Protein AF-A0A7S2TNU0-F1 (afdb_monomer_lite)

Secondary structure (DSSP, 8-state):
--HHHHHHHHHHHHHHHGGGBSSPPEEEE-SS--TT-TTS---EEEEE-BTT-SSPEEEEEETTEEEEEEE-TTS-EE----GGG-BSSHHHHHHHHSTTHHHHHHHHHHHHHHHHHHHHTTSSSSS-------

Radius of gyration: 21.49 Å; chains: 1; bounding box: 35×26×88 Å

pLDDT: mean 79.21, std 14.78, range [48.97, 94.06]

Structure (mmCIF, N/CA/C/O backbone):
data_AF-A0A7S2TNU0-F1
#
_entry.id   AF-A0A7S2TNU0-F1
#
loop_
_atom_site.group_PDB
_atom_site.id
_atom_site.type_symbol
_atom_site.label_atom_id
_atom_site.label_alt_id
_atom_site.label_comp_id
_atom_site.label_asym_id
_atom_site.label_entity_id
_atom_site.label_seq_id
_atom_site.pdbx_PDB_ins_code
_atom_site.Cartn_x
_atom_site.Cartn_y
_atom_site.Cartn_z
_atom_site.occupancy
_atom_site.B_iso_or_equiv
_atom_site.auth_seq_id
_atom_site.auth_comp_id
_atom_site.auth_asym_id
_atom_site.auth_atom_id
_atom_site.pdbx_PDB_model_num
ATOM 1 N N . MET A 1 1 ? 20.427 -3.228 -6.226 1.00 59.47 1 MET A N 1
ATOM 2 C CA . MET A 1 1 ? 19.519 -3.920 -5.288 1.00 59.47 1 MET A CA 1
ATOM 3 C C . MET A 1 1 ? 19.243 -5.317 -5.816 1.00 59.47 1 MET A C 1
ATOM 5 O O . MET A 1 1 ? 19.014 -5.444 -7.014 1.00 59.47 1 MET A O 1
ATOM 9 N N . ASN A 1 2 ? 19.324 -6.346 -4.968 1.00 73.88 2 ASN A N 1
ATOM 10 C CA . ASN A 1 2 ? 18.889 -7.701 -5.325 1.00 73.88 2 ASN A CA 1
ATOM 11 C C . ASN A 1 2 ? 17.345 -7.753 -5.330 1.00 73.88 2 ASN A C 1
ATOM 13 O O . ASN A 1 2 ? 16.716 -7.026 -4.564 1.00 73.88 2 ASN A O 1
ATOM 17 N N . ALA A 1 3 ? 16.738 -8.585 -6.180 1.00 76.38 3 ALA A N 1
ATOM 18 C CA . ALA A 1 3 ? 15.283 -8.703 -6.324 1.00 76.38 3 ALA A CA 1
ATOM 19 C C . ALA A 1 3 ? 14.578 -9.118 -5.020 1.00 76.38 3 ALA A C 1
ATOM 21 O O . ALA A 1 3 ? 13.428 -8.760 -4.801 1.00 76.38 3 ALA A O 1
ATOM 22 N N . GLU A 1 4 ? 15.273 -9.847 -4.149 1.00 82.75 4 GLU A N 1
ATOM 23 C CA . GLU A 1 4 ? 14.775 -10.270 -2.838 1.00 82.75 4 GLU A CA 1
ATOM 24 C C . GLU A 1 4 ? 14.588 -9.089 -1.876 1.00 82.75 4 GLU A C 1
ATOM 26 O O . GLU A 1 4 ? 13.499 -8.907 -1.346 1.00 82.75 4 GLU A O 1
ATOM 31 N N . ALA A 1 5 ? 15.583 -8.202 -1.772 1.00 83.75 5 ALA A N 1
ATOM 32 C CA . ALA A 1 5 ? 15.496 -6.998 -0.939 1.00 83.75 5 ALA A CA 1
ATOM 33 C C . ALA A 1 5 ? 14.354 -6.060 -1.378 1.00 83.75 5 ALA A C 1
ATOM 35 O O . ALA A 1 5 ? 13.686 -5.449 -0.553 1.00 83.75 5 ALA A O 1
ATOM 36 N N . VAL A 1 6 ? 14.094 -5.980 -2.687 1.00 82.38 6 VAL A N 1
ATOM 37 C CA . VAL A 1 6 ? 12.965 -5.210 -3.236 1.00 82.38 6 VAL A CA 1
ATOM 38 C C . VAL A 1 6 ? 11.626 -5.814 -2.811 1.00 82.38 6 VAL A C 1
ATOM 40 O O . VAL A 1 6 ? 10.693 -5.085 -2.485 1.00 82.38 6 VAL A O 1
ATOM 43 N N . LYS A 1 7 ? 11.509 -7.149 -2.818 1.00 87.62 7 LYS A N 1
ATOM 44 C CA . LYS A 1 7 ? 10.287 -7.829 -2.371 1.00 87.62 7 LYS A CA 1
ATOM 45 C C . LYS A 1 7 ? 10.028 -7.567 -0.893 1.00 87.62 7 LYS A C 1
ATOM 47 O O . LYS A 1 7 ? 8.908 -7.19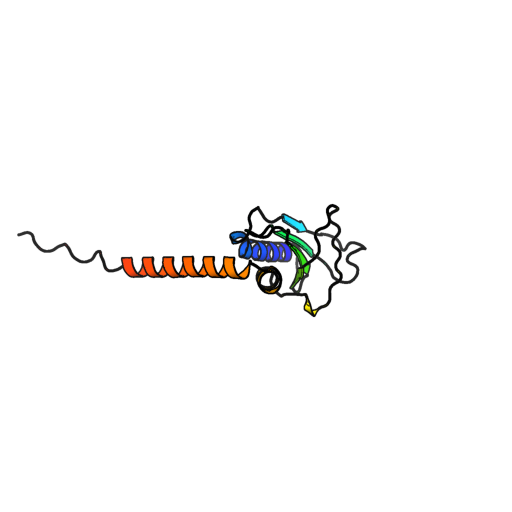7 -0.562 1.00 87.62 7 LYS A O 1
ATOM 52 N N . GLU A 1 8 ? 11.059 -7.689 -0.058 1.00 90.56 8 GLU A N 1
ATOM 53 C CA . GLU A 1 8 ? 10.974 -7.422 1.382 1.00 90.56 8 GLU A CA 1
ATOM 54 C C . GLU A 1 8 ? 10.529 -5.986 1.682 1.00 90.56 8 GLU A C 1
ATOM 56 O O . GLU A 1 8 ? 9.659 -5.775 2.523 1.00 90.56 8 GLU A O 1
ATOM 61 N N . GLU A 1 9 ? 11.068 -4.996 0.966 1.00 89.88 9 GLU A N 1
ATOM 62 C CA . GLU A 1 9 ? 10.694 -3.589 1.144 1.00 89.88 9 GLU A CA 1
ATOM 63 C C . GLU A 1 9 ? 9.236 -3.310 0.745 1.00 89.88 9 GLU A C 1
ATOM 65 O O . GLU A 1 9 ? 8.502 -2.610 1.455 1.00 89.88 9 GLU A O 1
ATOM 70 N N . ILE A 1 10 ? 8.787 -3.895 -0.369 1.00 90.62 10 ILE A N 1
ATOM 71 C CA . ILE A 1 10 ? 7.393 -3.794 -0.817 1.00 90.62 10 ILE A CA 1
ATOM 72 C C . ILE A 1 10 ? 6.467 -4.490 0.188 1.00 90.62 10 ILE A C 1
ATOM 74 O O . ILE A 1 10 ? 5.434 -3.932 0.557 1.00 90.62 10 ILE A O 1
ATOM 78 N N . ASP A 1 11 ? 6.839 -5.675 0.674 1.00 92.38 11 ASP A N 1
ATOM 79 C CA . ASP A 1 11 ? 6.062 -6.422 1.666 1.00 92.38 11 ASP A CA 1
ATOM 80 C C . ASP A 1 11 ? 5.953 -5.665 2.996 1.00 92.38 11 ASP A C 1
ATOM 82 O O . ASP A 1 11 ? 4.867 -5.600 3.583 1.00 92.38 11 ASP A O 1
ATOM 86 N N . ALA A 1 12 ? 7.041 -5.036 3.448 1.00 92.38 12 ALA A N 1
ATOM 87 C CA . ALA A 1 12 ? 7.037 -4.166 4.620 1.00 92.38 12 ALA A CA 1
ATOM 88 C C . ALA A 1 12 ? 6.088 -2.973 4.421 1.00 92.38 12 ALA A C 1
ATOM 90 O O . ALA A 1 12 ? 5.196 -2.747 5.241 1.00 92.38 12 ALA A O 1
ATOM 91 N N . SER A 1 13 ? 6.183 -2.290 3.277 1.00 92.31 13 SER A N 1
ATOM 92 C CA . SER A 1 13 ? 5.320 -1.148 2.946 1.00 92.31 13 SER A CA 1
ATOM 93 C C . SER A 1 13 ? 3.836 -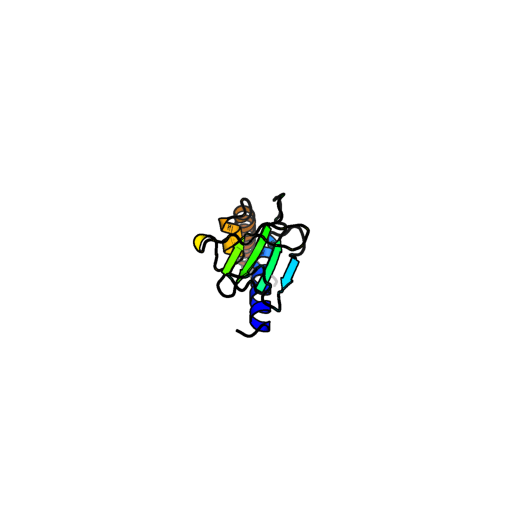1.530 2.870 1.00 92.31 13 SER A C 1
ATOM 95 O O . SER A 1 13 ? 2.956 -0.768 3.273 1.00 92.31 13 SER A O 1
ATOM 97 N N . VAL A 1 14 ? 3.528 -2.733 2.380 1.00 93.88 14 VAL A N 1
ATOM 98 C CA . VAL A 1 14 ? 2.164 -3.281 2.351 1.00 93.88 14 VAL A CA 1
ATOM 99 C C . VAL A 1 14 ? 1.675 -3.634 3.758 1.00 93.88 14 VAL A C 1
ATOM 101 O O . VAL A 1 14 ? 0.501 -3.425 4.082 1.00 93.88 14 VAL A O 1
ATOM 104 N N . SER A 1 15 ? 2.556 -4.158 4.611 1.00 93.62 15 SER A N 1
ATOM 105 C CA . SER A 1 15 ? 2.245 -4.457 6.011 1.00 93.62 15 SER A CA 1
ATOM 106 C C . SER A 1 15 ? 1.823 -3.197 6.776 1.00 93.62 15 SER A C 1
ATOM 108 O O . SER A 1 15 ? 0.829 -3.228 7.512 1.00 93.62 15 SER A O 1
ATOM 110 N N . ASP A 1 16 ? 2.494 -2.070 6.526 1.00 91.00 16 ASP A N 1
ATOM 111 C CA . ASP A 1 16 ? 2.219 -0.791 7.190 1.00 91.00 16 ASP A CA 1
ATOM 112 C C . ASP A 1 16 ? 0.805 -0.265 6.930 1.00 91.00 16 ASP A C 1
ATOM 114 O O . ASP A 1 16 ? 0.186 0.322 7.822 1.00 91.00 16 ASP A O 1
ATOM 118 N N . VAL A 1 17 ? 0.251 -0.531 5.743 1.00 93.56 17 VAL A N 1
ATOM 119 C CA . VAL A 1 17 ? -1.080 -0.049 5.326 1.00 93.56 17 VAL A CA 1
ATOM 120 C C . VAL A 1 17 ? -2.194 -1.087 5.519 1.00 93.56 17 VAL A C 1
ATOM 122 O O . VAL A 1 17 ? -3.382 -0.779 5.389 1.00 93.56 17 VAL A O 1
ATOM 125 N N . LYS A 1 18 ? -1.848 -2.323 5.907 1.00 93.75 18 LYS A N 1
ATOM 126 C CA . LYS A 1 18 ? -2.785 -3.453 6.046 1.00 93.75 18 LYS A CA 1
ATOM 127 C C . LYS A 1 18 ? -3.939 -3.186 7.017 1.00 93.75 18 LYS A C 1
ATOM 129 O O . LYS A 1 18 ? -5.035 -3.708 6.830 1.00 93.75 18 LYS A O 1
ATOM 134 N N . PHE A 1 19 ? -3.725 -2.370 8.050 1.00 93.19 19 PHE A N 1
ATOM 135 C CA . PHE A 1 19 ? -4.761 -2.029 9.038 1.00 93.19 19 PHE A CA 1
ATOM 136 C C . PHE A 1 19 ? -5.991 -1.348 8.416 1.00 93.19 19 PHE A C 1
ATOM 138 O O . PHE A 1 19 ? -7.118 -1.536 8.895 1.00 93.19 19 PHE A O 1
ATOM 145 N N . ALA A 1 20 ? -5.764 -0.568 7.359 1.00 92.50 20 ALA A N 1
ATOM 146 C CA . ALA A 1 20 ? -6.779 0.195 6.657 1.00 92.50 20 ALA A CA 1
ATOM 147 C C . ALA A 1 20 ? -7.463 -0.625 5.560 1.00 92.50 20 ALA A C 1
ATOM 149 O O . ALA A 1 20 ? -8.439 -0.156 4.995 1.00 92.50 20 ALA A O 1
ATOM 150 N N . CYS A 1 21 ? -6.992 -1.839 5.262 1.00 92.50 21 CYS A N 1
ATOM 151 C CA . CYS A 1 21 ? -7.515 -2.629 4.155 1.00 92.50 21 CYS A CA 1
ATOM 152 C C . CYS A 1 21 ? -8.761 -3.443 4.558 1.00 92.50 21 CYS A C 1
ATOM 154 O O . CYS A 1 21 ? -8.789 -4.049 5.632 1.00 92.50 21 CYS A O 1
ATOM 156 N N . GLU A 1 22 ? -9.782 -3.481 3.699 1.00 90.88 22 GLU A N 1
ATOM 157 C CA . GLU A 1 22 ? -10.961 -4.358 3.825 1.00 90.88 22 GLU A CA 1
ATOM 158 C C . GLU A 1 22 ? -10.622 -5.808 3.495 1.00 90.88 22 GLU A C 1
ATOM 160 O O . GLU A 1 22 ? -11.059 -6.735 4.175 1.00 90.88 22 GLU A O 1
ATOM 165 N N . SER A 1 23 ? -9.804 -6.001 2.462 1.00 89.88 23 SER A N 1
ATOM 166 C CA . SER A 1 23 ? -9.340 -7.304 2.000 1.00 89.88 23 SER A CA 1
ATOM 167 C C . SER A 1 23 ? -7.820 -7.400 2.063 1.00 89.88 23 SER A C 1
ATOM 169 O O . SER A 1 23 ? -7.114 -6.399 2.175 1.00 89.88 23 SER A O 1
ATOM 171 N N . LYS A 1 24 ? -7.285 -8.619 1.936 1.00 90.88 24 LYS A N 1
ATOM 172 C CA . LYS A 1 24 ? -5.838 -8.820 1.803 1.00 90.88 24 LYS A CA 1
ATOM 173 C C . LYS A 1 24 ? -5.313 -8.023 0.589 1.00 90.88 24 LYS A C 1
ATOM 175 O O . LYS A 1 24 ? -5.857 -8.215 -0.503 1.00 90.88 24 LYS A O 1
ATOM 180 N N . PRO A 1 25 ? -4.270 -7.185 0.752 1.00 92.19 25 PRO A N 1
ATOM 181 C CA . PRO A 1 25 ? -3.598 -6.539 -0.370 1.00 92.19 25 PRO A CA 1
ATOM 182 C C . PRO A 1 25 ? -3.111 -7.557 -1.400 1.00 92.19 25 PRO A C 1
ATOM 184 O O . PRO A 1 25 ? -2.651 -8.647 -1.039 1.00 92.19 25 PRO A O 1
ATOM 187 N N . LYS A 1 26 ? -3.202 -7.206 -2.681 1.00 91.62 26 LYS A N 1
ATOM 188 C CA . LYS A 1 26 ? -2.656 -8.009 -3.780 1.00 91.62 26 LYS A CA 1
ATOM 189 C C . LYS A 1 26 ? -1.369 -7.361 -4.269 1.00 91.62 26 LYS A C 1
ATOM 191 O O . LYS A 1 26 ? -1.342 -6.153 -4.467 1.00 91.62 26 LYS A O 1
ATOM 196 N N . ILE A 1 27 ? -0.327 -8.161 -4.468 1.00 91.44 27 ILE A N 1
ATOM 197 C CA . ILE A 1 27 ? 0.964 -7.698 -4.982 1.00 91.44 27 ILE A CA 1
ATOM 198 C C . ILE A 1 27 ? 1.274 -8.493 -6.245 1.00 91.44 27 ILE A C 1
ATOM 200 O O . ILE A 1 27 ? 1.238 -9.725 -6.233 1.00 91.44 27 ILE A O 1
ATOM 204 N N . GLN A 1 28 ? 1.572 -7.792 -7.331 1.00 88.12 28 GLN A N 1
ATOM 205 C CA . GLN A 1 28 ? 1.977 -8.374 -8.601 1.00 88.12 28 GLN A CA 1
ATOM 206 C C . GLN A 1 28 ? 3.405 -7.935 -8.915 1.00 88.12 28 GLN A C 1
ATOM 208 O O . GLN A 1 28 ? 3.615 -6.824 -9.389 1.00 88.12 28 GLN A O 1
ATOM 213 N N . TYR A 1 29 ? 4.380 -8.806 -8.650 1.00 86.38 29 TYR A N 1
ATOM 214 C CA . TYR A 1 29 ? 5.786 -8.551 -8.969 1.00 86.38 29 TYR A CA 1
ATOM 215 C C . TYR A 1 29 ? 6.074 -8.735 -10.460 1.00 86.38 29 TYR A C 1
ATOM 217 O O . TYR A 1 29 ? 5.528 -9.629 -11.114 1.00 86.38 29 TYR A O 1
ATOM 225 N N . PHE A 1 30 ? 6.997 -7.930 -10.978 1.00 80.81 30 PHE A N 1
ATOM 226 C CA . PHE A 1 30 ? 7.475 -8.017 -12.350 1.00 80.81 30 PHE A CA 1
ATOM 227 C C . PHE A 1 30 ? 8.967 -8.355 -12.365 1.00 80.81 30 PHE A C 1
ATOM 229 O O . PHE A 1 30 ? 9.810 -7.567 -11.954 1.00 80.81 30 PHE A O 1
ATOM 236 N N . GLU A 1 31 ? 9.299 -9.550 -12.855 1.00 66.69 31 GLU A N 1
ATOM 237 C CA . GLU A 1 31 ? 10.688 -10.032 -12.949 1.00 66.69 31 GLU A CA 1
ATOM 238 C C . GLU A 1 31 ? 11.436 -9.486 -14.174 1.00 66.69 31 GLU A C 1
ATOM 240 O O . GLU A 1 31 ? 12.662 -9.558 -14.243 1.00 66.69 31 GLU A O 1
ATOM 245 N N . LYS A 1 32 ? 10.705 -8.956 -15.162 1.00 64.12 32 LYS A N 1
ATOM 246 C CA . LYS A 1 32 ? 11.255 -8.389 -16.396 1.00 64.12 32 LYS A CA 1
ATOM 247 C C . LYS A 1 32 ? 10.567 -7.075 -16.730 1.00 64.12 32 LYS A C 1
ATOM 249 O O . LYS A 1 32 ? 9.349 -6.952 -16.590 1.00 64.12 32 LYS A O 1
ATOM 254 N N . GLU A 1 33 ? 11.361 -6.137 -17.232 1.00 62.53 33 GLU A N 1
ATOM 255 C CA . GLU A 1 33 ? 10.888 -4.898 -17.844 1.00 62.53 33 GLU A CA 1
ATOM 256 C C . GLU A 1 33 ? 9.960 -5.264 -19.015 1.00 62.53 33 GLU A C 1
ATOM 258 O O . GLU A 1 33 ? 10.342 -6.025 -19.905 1.00 62.53 33 GLU A O 1
ATOM 263 N N . ARG A 1 34 ? 8.697 -4.821 -18.964 1.00 60.78 34 ARG A N 1
ATOM 264 C CA . ARG A 1 34 ? 7.729 -5.047 -20.050 1.00 60.78 34 ARG A CA 1
ATOM 265 C C . ARG A 1 34 ? 7.711 -3.833 -20.968 1.00 60.78 34 ARG A C 1
ATOM 267 O O . ARG A 1 34 ? 7.899 -2.712 -20.513 1.00 60.78 34 ARG A O 1
ATOM 274 N N . ASP A 1 35 ? 7.385 -4.042 -22.241 1.00 56.25 35 ASP A N 1
ATOM 275 C CA . ASP A 1 35 ? 7.386 -2.988 -23.270 1.00 56.25 35 ASP A CA 1
ATOM 276 C C . ASP A 1 35 ? 6.446 -1.805 -22.991 1.00 56.25 35 ASP A C 1
ATOM 278 O O . ASP A 1 35 ? 6.591 -0.748 -23.602 1.00 56.25 35 ASP A O 1
ATOM 282 N N . TRP A 1 36 ? 5.474 -1.960 -22.092 1.00 59.38 36 TRP A N 1
ATOM 283 C CA . TRP A 1 36 ? 4.587 -0.879 -21.655 1.00 59.38 36 TRP A CA 1
ATOM 284 C C . TRP A 1 36 ? 5.129 -0.093 -20.446 1.00 59.38 36 TRP A C 1
ATOM 286 O O . TRP A 1 36 ? 4.566 0.935 -20.095 1.00 59.38 36 TRP A O 1
ATOM 296 N N . MET A 1 37 ? 6.238 -0.525 -19.837 1.00 58.88 37 MET A N 1
ATOM 297 C CA . MET A 1 37 ? 6.921 0.140 -18.713 1.00 58.88 37 MET A CA 1
ATOM 298 C C . MET A 1 37 ? 8.101 1.019 -19.166 1.00 58.88 37 MET A C 1
ATOM 300 O O . MET A 1 37 ? 9.021 1.273 -18.395 1.00 58.88 37 MET A O 1
ATOM 304 N N . LYS A 1 38 ? 8.107 1.468 -20.427 1.00 52.38 38 LYS A N 1
ATOM 305 C CA . LYS A 1 38 ? 9.272 2.029 -21.146 1.00 52.38 38 LYS A CA 1
ATOM 306 C C . LYS A 1 38 ? 9.957 3.266 -20.542 1.00 52.38 38 LYS A C 1
ATOM 308 O O . LYS A 1 38 ? 10.971 3.690 -21.087 1.00 52.38 38 LYS A O 1
ATOM 313 N N . SER A 1 39 ? 9.453 3.839 -19.452 1.00 52.41 39 SER A N 1
ATOM 314 C CA . SER A 1 39 ? 10.053 5.026 -18.824 1.00 52.41 39 SER A CA 1
ATOM 315 C C . SER A 1 39 ? 10.457 4.826 -17.366 1.00 52.41 39 SER A C 1
ATOM 317 O O . SER A 1 39 ? 11.319 5.552 -16.886 1.00 52.41 39 SER A O 1
ATOM 319 N N . HIS A 1 40 ? 9.904 3.830 -16.672 1.00 61.66 40 HIS A N 1
ATOM 320 C CA . HIS A 1 40 ? 10.189 3.593 -15.262 1.00 61.66 40 HIS A CA 1
ATOM 321 C C . HIS A 1 40 ? 10.127 2.093 -14.978 1.00 61.66 40 HIS A C 1
ATOM 323 O O . HIS A 1 40 ? 9.126 1.446 -15.279 1.00 61.66 40 HIS A O 1
ATOM 329 N N . ARG A 1 41 ? 11.192 1.535 -14.389 1.00 73.38 41 ARG A N 1
ATOM 330 C CA . ARG A 1 41 ? 11.257 0.121 -13.990 1.00 73.38 41 ARG A CA 1
ATOM 331 C C . ARG A 1 41 ? 10.270 -0.153 -12.853 1.00 73.38 41 ARG A C 1
ATOM 333 O O . ARG A 1 41 ? 10.666 -0.156 -11.690 1.00 73.38 41 ARG A O 1
ATOM 340 N N . VAL A 1 42 ? 8.995 -0.358 -13.184 1.00 79.75 42 VAL A N 1
ATOM 341 C CA . VAL A 1 42 ? 7.981 -0.809 -12.225 1.00 79.75 42 VAL A CA 1
ATOM 342 C C . VAL A 1 42 ? 8.376 -2.210 -11.759 1.00 79.75 42 VAL A C 1
ATOM 344 O O . VAL A 1 42 ? 8.508 -3.135 -12.559 1.00 79.75 42 VAL A O 1
ATOM 347 N N . GLN A 1 43 ? 8.584 -2.365 -10.458 1.00 84.12 43 GLN A N 1
ATOM 348 C CA . GLN A 1 43 ? 8.999 -3.618 -9.825 1.00 84.12 4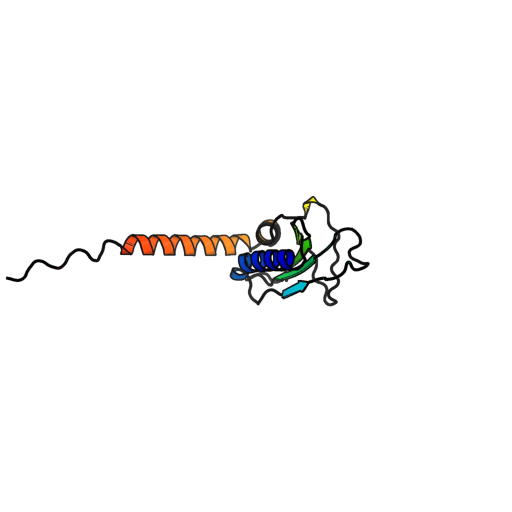3 GLN A CA 1
ATOM 349 C C . GLN A 1 43 ? 7.798 -4.448 -9.375 1.00 84.12 43 GLN A C 1
ATOM 351 O O . GLN A 1 43 ? 7.839 -5.679 -9.406 1.00 84.12 43 GLN A O 1
ATOM 356 N N . ALA A 1 44 ? 6.716 -3.780 -8.985 1.00 86.94 44 ALA A N 1
ATOM 357 C CA . ALA A 1 44 ? 5.452 -4.415 -8.664 1.00 86.94 44 ALA A CA 1
ATOM 358 C C . ALA A 1 44 ? 4.288 -3.446 -8.855 1.00 86.94 44 ALA A C 1
ATOM 360 O O . ALA A 1 44 ? 4.481 -2.233 -8.922 1.00 86.94 44 ALA A O 1
ATOM 361 N N . VAL A 1 45 ? 3.075 -3.988 -8.888 1.00 89.06 45 VAL A N 1
ATOM 362 C CA . VAL A 1 45 ? 1.872 -3.222 -8.569 1.00 89.06 45 VAL A CA 1
ATOM 363 C C . VAL A 1 45 ? 1.243 -3.789 -7.308 1.00 89.06 45 VAL A C 1
ATOM 365 O O . VAL A 1 45 ? 1.073 -5.001 -7.174 1.00 89.06 45 VAL A O 1
ATOM 368 N N . VAL A 1 46 ? 0.895 -2.895 -6.391 1.00 91.25 46 VAL A N 1
ATOM 369 C CA . VAL A 1 46 ? 0.160 -3.194 -5.168 1.00 91.25 46 VAL A CA 1
ATOM 370 C C . VAL A 1 46 ? -1.271 -2.704 -5.330 1.00 91.25 46 VAL A C 1
ATOM 372 O O . VAL A 1 46 ? -1.491 -1.542 -5.650 1.00 91.25 46 VAL A O 1
ATOM 375 N N . SER A 1 47 ? -2.246 -3.566 -5.069 1.00 91.00 47 SER A N 1
ATOM 376 C CA . SER A 1 47 ? -3.665 -3.216 -5.034 1.00 91.00 47 SER A CA 1
ATOM 377 C C . SER A 1 47 ? -4.195 -3.350 -3.612 1.00 91.00 47 SER A C 1
ATOM 379 O O . SER A 1 47 ? -4.090 -4.419 -2.999 1.00 91.00 47 SER A O 1
ATOM 381 N N . VAL A 1 48 ? -4.796 -2.280 -3.097 1.00 91.06 48 VAL A N 1
ATOM 382 C CA . VAL A 1 48 ? -5.402 -2.224 -1.764 1.00 91.06 48 VAL A CA 1
ATOM 383 C C . VAL A 1 48 ? -6.851 -1.753 -1.856 1.00 91.06 48 VAL A C 1
ATOM 385 O O . VAL A 1 48 ? -7.152 -0.733 -2.471 1.00 91.06 48 VAL A O 1
ATOM 388 N N . GLN A 1 49 ? -7.756 -2.502 -1.224 1.00 91.12 49 GLN A N 1
ATOM 389 C CA . GLN A 1 49 ? -9.119 -2.044 -0.960 1.00 91.12 49 GLN A CA 1
ATOM 390 C C . GLN A 1 49 ? -9.127 -1.402 0.422 1.00 91.12 49 GLN A C 1
ATOM 392 O O . GLN A 1 49 ? -8.967 -2.115 1.412 1.00 91.12 49 GLN A O 1
ATOM 397 N N . VAL A 1 50 ? -9.261 -0.082 0.502 1.00 90.62 50 VAL A N 1
ATOM 398 C CA . VAL A 1 50 ? -9.252 0.655 1.775 1.00 90.62 50 VAL A CA 1
ATOM 399 C C . VAL A 1 50 ? -10.665 0.703 2.363 1.00 90.62 50 VAL A C 1
ATOM 401 O O . VAL A 1 50 ? -11.637 0.860 1.634 1.00 90.62 50 VAL A O 1
ATOM 404 N N . LYS A 1 51 ? -10.774 0.579 3.689 1.00 91.00 51 LYS A N 1
ATOM 405 C CA . LYS A 1 51 ? -12.036 0.599 4.440 1.00 91.00 51 LYS A CA 1
ATOM 406 C C . LYS A 1 51 ? -12.839 1.855 4.161 1.00 91.00 51 LYS A C 1
ATOM 408 O O . LYS A 1 51 ? -12.357 2.956 4.401 1.00 91.00 51 LYS A O 1
ATOM 413 N N . GLY A 1 52 ? -14.078 1.670 3.718 1.00 85.62 52 GLY A N 1
ATOM 414 C CA . GLY A 1 52 ? -14.988 2.779 3.444 1.00 85.62 52 GLY A CA 1
ATOM 415 C C . GLY A 1 52 ? -14.647 3.572 2.182 1.00 85.62 52 GLY A C 1
ATOM 416 O O . GLY A 1 52 ? -15.290 4.591 1.940 1.00 85.62 52 GLY A O 1
ATOM 417 N N . LEU A 1 53 ? -13.679 3.116 1.378 1.00 84.81 53 LEU A N 1
ATOM 418 C CA . LEU A 1 53 ? -13.490 3.606 0.021 1.00 84.81 53 LEU A CA 1
ATOM 419 C C . LEU A 1 53 ? -14.117 2.642 -0.974 1.00 84.81 53 LEU A C 1
ATOM 421 O O . LEU A 1 53 ? -13.892 1.439 -0.910 1.00 84.81 53 LEU A O 1
ATOM 425 N N . GLU A 1 54 ? -14.891 3.188 -1.909 1.00 81.38 54 GLU A N 1
ATOM 426 C CA . GLU A 1 54 ? -15.515 2.406 -2.980 1.00 81.38 54 GLU A CA 1
ATOM 427 C C . GLU A 1 54 ? -14.468 1.949 -4.004 1.00 81.38 54 GLU A C 1
ATOM 429 O O . GLU A 1 54 ? -14.509 0.822 -4.495 1.00 81.38 54 GLU A O 1
ATOM 434 N N . GLU A 1 55 ? -13.482 2.803 -4.284 1.00 83.19 55 GLU A N 1
ATOM 435 C CA . GLU A 1 55 ? -12.470 2.549 -5.302 1.00 83.19 55 GLU A CA 1
ATOM 436 C C . GLU A 1 55 ? -11.246 1.812 -4.746 1.00 83.19 55 GLU A C 1
ATOM 438 O O . GLU A 1 55 ? -10.606 2.237 -3.776 1.00 83.19 55 GLU A O 1
ATOM 443 N N . MET A 1 56 ? -10.863 0.739 -5.440 1.00 86.00 56 MET A N 1
ATOM 444 C CA . MET A 1 56 ? -9.590 0.059 -5.227 1.00 86.00 56 MET A CA 1
ATOM 445 C C . MET A 1 56 ? -8.429 0.988 -5.586 1.00 86.00 56 MET A C 1
ATOM 447 O O . MET A 1 56 ? -8.380 1.550 -6.679 1.00 86.00 56 MET A O 1
ATOM 451 N N . GLN A 1 57 ? -7.455 1.096 -4.688 1.00 88.69 57 GLN A N 1
ATOM 452 C CA . GLN A 1 57 ? -6.252 1.885 -4.919 1.00 88.69 57 GLN A CA 1
ATOM 453 C C . GLN A 1 57 ? -5.153 0.969 -5.460 1.00 88.69 57 GLN A C 1
ATOM 455 O O . GLN A 1 57 ? -4.778 -0.004 -4.802 1.00 88.69 57 GLN A O 1
ATOM 460 N N . CYS A 1 58 ? -4.630 1.271 -6.648 1.00 89.00 58 CYS A N 1
ATOM 461 C CA . CYS A 1 58 ? -3.457 0.595 -7.194 1.00 89.00 58 CYS A CA 1
ATOM 462 C C . CYS A 1 58 ? -2.246 1.524 -7.151 1.00 89.00 58 CYS A C 1
ATOM 464 O O . CYS A 1 58 ? -2.333 2.680 -7.552 1.00 89.00 58 CYS A O 1
ATOM 466 N N . ALA A 1 59 ? -1.108 1.010 -6.699 1.00 89.81 59 ALA A N 1
ATOM 467 C CA . ALA A 1 59 ? 0.154 1.727 -6.654 1.00 89.81 59 ALA A CA 1
ATOM 468 C C . ALA A 1 59 ? 1.222 0.965 -7.443 1.00 89.81 59 ALA A C 1
ATOM 470 O O . ALA A 1 59 ? 1.465 -0.213 -7.180 1.00 89.81 59 ALA A O 1
ATOM 471 N N . ALA A 1 60 ? 1.866 1.634 -8.396 1.00 87.44 60 ALA A N 1
ATOM 472 C CA . ALA A 1 60 ? 3.076 1.132 -9.031 1.00 87.44 60 ALA A CA 1
ATOM 473 C C . ALA A 1 60 ? 4.276 1.379 -8.110 1.00 87.44 60 ALA A C 1
ATOM 475 O O . ALA A 1 60 ? 4.446 2.484 -7.594 1.00 87.44 60 ALA A O 1
ATOM 476 N N . CYS A 1 61 ? 5.091 0.346 -7.913 1.00 88.19 61 CYS A N 1
ATOM 477 C CA . CYS A 1 61 ? 6.284 0.370 -7.074 1.00 88.19 61 CYS A CA 1
ATOM 478 C C . CYS A 1 61 ? 7.528 0.529 -7.948 1.00 88.19 61 CYS A C 1
ATOM 480 O O . CYS A 1 61 ? 7.744 -0.256 -8.874 1.00 88.19 61 CYS A O 1
ATOM 482 N N . PHE A 1 62 ? 8.355 1.512 -7.625 1.00 85.44 62 PHE A N 1
ATOM 483 C CA . PHE A 1 62 ? 9.625 1.829 -8.266 1.00 85.44 62 PHE A CA 1
ATOM 484 C C . PHE A 1 62 ? 10.760 1.681 -7.249 1.00 85.44 62 PHE A C 1
ATOM 486 O O . PHE A 1 62 ? 10.512 1.798 -6.051 1.00 85.44 62 PHE A O 1
ATOM 493 N N . PRO A 1 63 ? 12.023 1.557 -7.698 1.00 80.88 63 PRO A N 1
ATOM 494 C CA . PRO A 1 63 ? 13.175 1.523 -6.793 1.00 80.88 63 PRO A CA 1
ATOM 495 C C . PRO A 1 63 ? 13.330 2.757 -5.890 1.00 80.88 63 PRO A C 1
ATOM 497 O O . PRO A 1 63 ? 14.178 2.762 -5.009 1.00 80.88 63 PRO A O 1
ATOM 500 N N . PHE A 1 64 ? 12.597 3.831 -6.178 1.00 82.12 64 PHE A N 1
ATOM 501 C CA . PHE A 1 64 ? 12.709 5.127 -5.519 1.00 82.12 64 PHE A CA 1
ATOM 502 C C . PHE A 1 64 ? 11.353 5.662 -5.030 1.00 82.12 64 PHE A C 1
ATOM 504 O O . PHE A 1 64 ? 11.264 6.827 -4.654 1.00 82.12 64 PHE A O 1
ATOM 511 N N . GLY A 1 65 ? 10.292 4.844 -5.051 1.00 88.44 65 GLY A N 1
ATOM 512 C CA . GLY A 1 65 ? 8.998 5.246 -4.503 1.00 88.44 65 GLY A CA 1
ATOM 513 C C . GLY A 1 65 ? 7.787 4.552 -5.119 1.00 88.44 65 GLY A C 1
ATOM 514 O O . GLY A 1 65 ? 7.880 3.536 -5.801 1.00 88.44 65 GLY A O 1
ATOM 515 N N . TYR A 1 66 ? 6.622 5.135 -4.871 1.00 89.75 66 TYR A N 1
ATOM 516 C CA . TYR A 1 66 ? 5.300 4.617 -5.183 1.00 89.75 66 TYR A CA 1
ATOM 517 C C . TYR A 1 66 ? 4.478 5.694 -5.873 1.00 89.75 66 TYR A C 1
ATOM 519 O O . TYR A 1 66 ? 4.501 6.848 -5.456 1.00 89.75 66 TYR A O 1
ATOM 527 N N . ALA A 1 67 ? 3.686 5.320 -6.871 1.00 88.25 67 ALA A N 1
ATOM 528 C CA . ALA A 1 67 ? 2.737 6.242 -7.484 1.00 88.25 67 ALA A CA 1
ATOM 529 C C . ALA A 1 67 ? 1.390 5.571 -7.721 1.00 88.25 67 ALA A C 1
ATOM 531 O O . ALA A 1 67 ? 1.339 4.388 -8.063 1.00 88.25 67 ALA A O 1
ATOM 532 N N . LEU A 1 68 ? 0.300 6.324 -7.558 1.00 86.88 68 LEU A N 1
ATOM 533 C CA . LEU A 1 68 ? -1.033 5.807 -7.850 1.00 86.88 68 LEU A CA 1
ATOM 534 C C . LEU A 1 68 ? -1.191 5.584 -9.351 1.00 86.88 68 LEU A C 1
ATOM 536 O O . LEU A 1 68 ? -0.850 6.432 -10.172 1.00 86.88 68 LEU A O 1
ATOM 540 N N . VAL A 1 69 ? -1.762 4.439 -9.691 1.00 84.06 69 VAL A N 1
ATOM 541 C CA . VAL A 1 69 ? -2.088 4.043 -11.055 1.00 84.06 69 VAL A CA 1
ATOM 542 C C . VAL A 1 69 ? -3.524 3.552 -11.091 1.00 84.06 69 VAL A C 1
ATOM 544 O O . VAL A 1 69 ? -4.054 3.049 -10.100 1.00 84.06 69 VAL A O 1
ATOM 547 N N . LYS A 1 70 ? -4.178 3.670 -12.246 1.00 80.19 70 LYS A N 1
ATOM 548 C CA . LYS A 1 70 ? -5.506 3.080 -12.415 1.00 80.19 70 LYS A CA 1
ATOM 549 C C . LYS A 1 70 ? -5.389 1.563 -12.493 1.00 80.19 70 LYS A C 1
ATOM 551 O O . LYS A 1 70 ? -4.645 1.041 -13.325 1.00 80.19 70 LYS A O 1
ATOM 556 N N . CYS A 1 71 ? -6.153 0.865 -11.658 1.00 71.69 71 CYS A N 1
ATOM 557 C CA . CYS A 1 71 ? -6.367 -0.565 -11.815 1.00 71.69 71 CYS A CA 1
ATOM 558 C C . CYS A 1 71 ? -7.148 -0.789 -13.122 1.00 71.69 71 CYS A C 1
ATOM 560 O O . CYS A 1 71 ? -8.246 -0.255 -13.264 1.00 71.69 71 CYS A O 1
ATOM 562 N N . THR A 1 72 ? -6.616 -1.556 -14.076 1.00 67.69 72 THR A N 1
ATOM 563 C CA . THR A 1 72 ? -7.436 -2.074 -15.187 1.00 67.69 72 THR A CA 1
ATOM 564 C C . THR A 1 72 ? -7.691 -3.561 -14.985 1.00 67.69 72 THR A C 1
ATOM 566 O O . THR A 1 72 ? -6.869 -4.262 -14.389 1.00 67.69 72 THR A O 1
ATOM 569 N N . GLU A 1 73 ? -8.830 -4.043 -15.478 1.00 57.78 73 GLU A N 1
ATOM 570 C CA . GLU A 1 73 ? -9.258 -5.442 -15.339 1.00 57.78 73 GLU A CA 1
ATOM 571 C C . GLU A 1 73 ? -8.258 -6.434 -15.962 1.00 57.78 73 GLU A C 1
ATOM 573 O O . GLU A 1 73 ? -8.109 -7.554 -15.478 1.00 57.78 73 GLU A O 1
ATOM 578 N N . ASP A 1 74 ? -7.483 -5.990 -16.956 1.00 59.84 74 ASP A N 1
ATOM 579 C CA . ASP A 1 74 ? -6.523 -6.817 -17.696 1.00 59.84 74 ASP A CA 1
ATOM 580 C C . ASP A 1 74 ? -5.119 -6.861 -17.060 1.00 59.84 74 ASP A C 1
ATOM 582 O O . ASP A 1 74 ? -4.172 -7.382 -17.660 1.00 59.84 74 ASP A O 1
ATOM 586 N N . GLY A 1 75 ? -4.929 -6.249 -15.884 1.00 52.38 75 GLY A N 1
ATOM 587 C CA . GLY A 1 75 ? -3.606 -6.114 -15.261 1.00 52.38 75 GLY A CA 1
ATOM 588 C C . GLY A 1 75 ? -2.642 -5.228 -16.061 1.00 52.38 75 GLY A C 1
ATOM 589 O O . GLY A 1 75 ? -1.423 -5.314 -15.894 1.00 52.38 75 GLY A O 1
ATOM 590 N N . LYS A 1 76 ? -3.178 -4.395 -16.962 1.00 59.59 76 LYS A N 1
ATOM 591 C CA . LYS A 1 76 ? -2.456 -3.276 -17.571 1.00 59.59 76 LYS A CA 1
ATOM 592 C C . LYS A 1 76 ? -2.580 -2.079 -16.632 1.00 59.59 76 LYS A C 1
ATOM 594 O O . LYS A 1 76 ? -3.633 -1.850 -16.048 1.00 59.59 76 LYS A O 1
ATOM 599 N N . PHE A 1 77 ? -1.523 -1.306 -16.471 1.00 65.88 77 PHE A N 1
ATOM 600 C CA . PHE A 1 77 ? -1.569 -0.102 -15.648 1.00 65.88 77 PHE A CA 1
ATOM 601 C C . PHE A 1 77 ? -1.185 1.060 -16.545 1.00 65.88 77 PHE A C 1
ATOM 603 O O . PHE A 1 77 ? -0.164 0.998 -17.230 1.00 65.88 77 PHE A O 1
ATOM 610 N N . ASP A 1 78 ? -2.038 2.080 -16.601 1.00 62.81 78 ASP A N 1
ATOM 611 C CA . ASP A 1 78 ? -1.716 3.313 -17.308 1.00 62.81 78 ASP A CA 1
ATOM 612 C C . ASP A 1 78 ? -0.847 4.169 -16.385 1.00 62.81 78 ASP A C 1
ATOM 614 O O . ASP A 1 78 ? -1.320 4.759 -15.411 1.00 62.81 78 ASP A O 1
ATOM 618 N N . VAL A 1 79 ? 0.457 4.132 -16.644 1.00 59.88 79 VAL A N 1
ATOM 619 C CA . VAL A 1 79 ? 1.494 4.803 -15.859 1.00 59.88 79 VAL A CA 1
ATOM 620 C C . VAL A 1 79 ? 1.810 6.135 -16.546 1.00 59.88 79 VAL A C 1
ATOM 622 O O . VAL A 1 79 ? 2.896 6.328 -17.087 1.00 59.88 79 VAL A O 1
ATOM 625 N N . ASN A 1 80 ? 0.849 7.061 -16.572 1.00 59.97 80 ASN A N 1
ATOM 626 C CA . ASN A 1 80 ? 1.102 8.437 -17.008 1.00 59.97 80 ASN A CA 1
ATOM 627 C C . ASN A 1 80 ? 1.607 9.261 -15.815 1.00 59.97 80 ASN A C 1
ATOM 629 O O . ASN A 1 80 ? 0.857 10.025 -15.207 1.00 59.97 80 ASN A O 1
ATOM 633 N N . LEU A 1 81 ? 2.860 9.017 -15.424 1.00 65.56 81 LEU A N 1
ATOM 634 C CA . LEU A 1 81 ? 3.453 9.602 -14.224 1.00 65.56 81 LEU A CA 1
ATOM 635 C C . LEU A 1 81 ? 4.190 10.900 -14.517 1.00 65.56 81 LEU A C 1
ATOM 637 O O . LEU A 1 81 ? 4.994 10.986 -15.445 1.00 65.56 81 LEU A O 1
ATOM 641 N N . LYS A 1 82 ? 3.962 11.882 -13.649 1.00 65.88 82 LYS A N 1
ATOM 642 C CA . LYS A 1 82 ? 4.885 12.990 -13.420 1.00 65.88 82 LYS A CA 1
ATOM 643 C C . LYS A 1 82 ? 5.657 12.697 -12.139 1.00 65.88 82 LYS A C 1
ATOM 645 O O . LYS A 1 82 ? 5.089 12.133 -11.207 1.00 65.88 82 LYS A O 1
ATOM 650 N N . ASP A 1 83 ? 6.908 13.135 -12.058 1.00 66.25 83 ASP A N 1
ATOM 651 C CA . ASP A 1 83 ? 7.758 12.917 -10.875 1.00 66.25 83 ASP A CA 1
ATOM 652 C C . ASP A 1 83 ? 7.112 13.433 -9.574 1.00 66.25 83 ASP A C 1
ATOM 654 O O . ASP A 1 83 ? 7.314 12.866 -8.506 1.00 66.25 83 ASP A O 1
ATOM 658 N N . SER A 1 84 ? 6.258 14.460 -9.668 1.00 66.94 84 SER A N 1
ATOM 659 C CA . SER A 1 84 ? 5.479 15.013 -8.551 1.00 66.94 84 SER A CA 1
ATOM 660 C C . SER A 1 84 ? 4.434 14.063 -7.950 1.00 66.94 84 SER A C 1
ATOM 662 O O . SER A 1 84 ? 3.865 14.376 -6.909 1.00 66.94 84 SER A O 1
ATOM 664 N N . ASP A 1 85 ? 4.129 12.949 -8.615 1.00 77.31 85 ASP A N 1
ATOM 665 C CA . ASP A 1 85 ? 3.154 11.953 -8.159 1.00 77.31 85 ASP A CA 1
ATOM 666 C C . ASP A 1 85 ? 3.813 10.725 -7.513 1.00 77.31 85 ASP A C 1
ATOM 668 O O . ASP A 1 85 ? 3.121 9.770 -7.153 1.00 77.31 85 ASP A O 1
ATOM 672 N N . ILE A 1 86 ? 5.140 10.755 -7.349 1.00 84.88 86 ILE A N 1
ATOM 673 C CA . ILE A 1 86 ? 5.926 9.687 -6.736 1.00 84.88 86 ILE A CA 1
ATOM 674 C C . ILE A 1 86 ? 6.161 10.019 -5.262 1.00 84.88 86 ILE A C 1
ATOM 676 O O . ILE A 1 86 ? 6.669 11.079 -4.908 1.00 84.88 86 ILE A O 1
ATOM 680 N N . HIS A 1 87 ? 5.783 9.088 -4.397 1.00 89.06 87 HIS A N 1
ATOM 681 C CA . HIS A 1 87 ? 5.910 9.177 -2.951 1.00 89.06 87 HIS A CA 1
ATOM 682 C C . HIS A 1 87 ? 6.899 8.131 -2.446 1.00 89.06 87 HIS A C 1
ATOM 684 O O . HIS A 1 87 ? 6.898 6.998 -2.912 1.00 89.06 87 HIS A O 1
ATOM 690 N N . GLU A 1 88 ? 7.704 8.468 -1.443 1.00 89.06 88 GLU A N 1
ATOM 691 C CA . GLU A 1 88 ? 8.734 7.563 -0.908 1.00 89.06 88 GLU A CA 1
ATOM 692 C C . GLU A 1 88 ? 8.156 6.279 -0.287 1.00 89.06 88 GLU A C 1
ATOM 694 O O . GLU A 1 88 ? 8.825 5.253 -0.250 1.00 89.06 88 GLU A O 1
ATOM 699 N N . SER A 1 89 ? 6.898 6.303 0.170 1.00 91.69 89 SER A N 1
ATOM 700 C CA . SER A 1 89 ? 6.232 5.148 0.777 1.00 91.69 89 SER A CA 1
ATOM 701 C C . SER A 1 89 ? 4.788 4.988 0.310 1.00 91.69 89 SER A C 1
ATOM 703 O O . SER A 1 89 ? 4.097 5.962 -0.004 1.00 91.69 89 SER A O 1
ATOM 705 N N . LEU A 1 90 ? 4.299 3.745 0.346 1.00 91.44 90 LEU A N 1
ATOM 706 C CA . LEU A 1 90 ? 2.895 3.430 0.082 1.00 91.44 90 LEU A CA 1
ATOM 707 C C . LEU A 1 90 ? 1.959 4.122 1.086 1.00 91.44 90 LEU A C 1
ATOM 709 O O . LEU A 1 90 ? 0.899 4.612 0.705 1.00 91.44 90 LEU A O 1
ATOM 713 N N . HIS A 1 91 ? 2.364 4.209 2.356 1.00 92.25 91 HIS A N 1
ATOM 714 C CA . HIS A 1 91 ? 1.623 4.951 3.374 1.00 92.25 91 HIS A CA 1
ATOM 715 C C . HIS A 1 91 ? 1.499 6.435 3.006 1.00 92.25 91 HIS A C 1
ATOM 717 O O . HIS A 1 91 ? 0.394 6.972 3.006 1.00 92.25 91 HIS A O 1
ATOM 723 N N . GLY A 1 92 ? 2.614 7.088 2.658 1.00 90.56 92 GLY A N 1
ATOM 724 C CA . GLY A 1 92 ? 2.626 8.498 2.266 1.00 90.56 92 GLY A CA 1
ATOM 725 C C . GLY A 1 92 ? 1.783 8.767 1.020 1.00 90.56 92 GLY A C 1
ATOM 726 O O . GLY A 1 92 ? 1.059 9.759 0.974 1.00 90.56 92 GLY A O 1
ATOM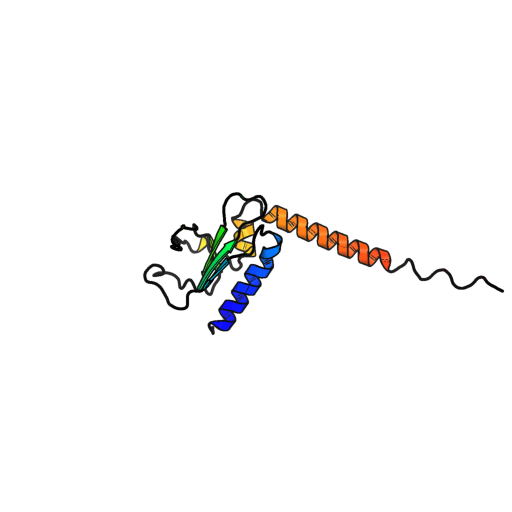 727 N N . LEU A 1 93 ? 1.812 7.848 0.050 1.00 91.38 93 LEU A N 1
ATOM 728 C CA . LEU A 1 93 ? 0.960 7.903 -1.136 1.00 91.38 93 LEU A CA 1
ATOM 729 C C . LEU A 1 93 ? -0.531 7.861 -0.772 1.00 91.38 93 LEU A C 1
ATOM 731 O O . LEU A 1 93 ? -1.303 8.700 -1.236 1.00 91.38 93 LEU A O 1
ATOM 735 N N . LEU A 1 94 ? -0.943 6.900 0.065 1.00 91.12 94 LEU A N 1
ATOM 736 C CA . LEU A 1 94 ? -2.341 6.762 0.479 1.00 91.12 94 LEU A CA 1
ATOM 737 C C . LEU A 1 94 ? -2.801 7.947 1.335 1.00 91.12 94 LEU A C 1
ATOM 739 O O . LEU A 1 94 ? -3.883 8.464 1.090 1.00 91.12 94 LEU A O 1
ATOM 743 N N . CYS A 1 95 ? -1.975 8.444 2.26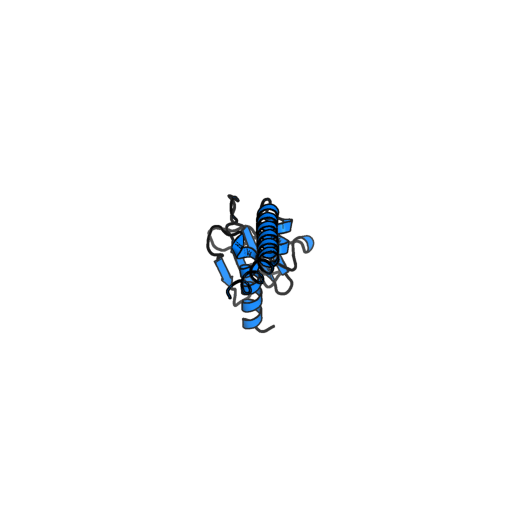0 1.00 90.75 95 CYS A N 1
ATOM 744 C CA . CYS A 1 95 ? -2.274 9.673 3.005 1.00 90.75 95 CYS A CA 1
ATOM 745 C C . CYS A 1 95 ? -2.493 10.870 2.076 1.00 90.75 95 CYS A C 1
ATOM 747 O O . CYS A 1 95 ? -3.433 11.633 2.265 1.00 90.75 95 CYS A O 1
ATOM 749 N N . ALA A 1 96 ? -1.648 11.034 1.057 1.00 87.00 96 ALA A N 1
ATOM 750 C CA . ALA A 1 96 ? -1.719 12.195 0.177 1.00 87.00 96 ALA A CA 1
ATOM 751 C C . ALA A 1 96 ? -2.864 12.130 -0.843 1.00 87.00 96 ALA A C 1
ATOM 753 O O . ALA A 1 96 ? -3.355 13.173 -1.279 1.00 87.00 96 ALA A O 1
ATOM 754 N N . LYS A 1 97 ? -3.250 10.929 -1.287 1.00 84.31 97 LYS A N 1
ATOM 755 C CA . LYS A 1 97 ? -4.109 10.767 -2.469 1.00 84.31 97 LYS A CA 1
ATOM 756 C C . LYS A 1 97 ? -5.381 9.947 -2.223 1.00 84.31 97 LYS A C 1
ATOM 758 O O . LYS A 1 97 ? -6.356 10.148 -2.942 1.00 84.31 97 LYS A O 1
ATOM 763 N N . ALA A 1 98 ? -5.414 9.067 -1.221 1.00 85.94 98 ALA A N 1
ATOM 764 C CA . ALA A 1 98 ? -6.599 8.284 -0.871 1.00 85.94 98 ALA A CA 1
ATOM 765 C C . ALA A 1 98 ? -7.389 8.986 0.246 1.00 85.94 98 ALA A C 1
ATOM 767 O O . ALA A 1 98 ? -7.163 8.772 1.437 1.00 85.94 98 ALA A O 1
ATOM 768 N N . LYS A 1 99 ? -8.337 9.842 -0.150 1.00 83.56 99 LYS A N 1
ATOM 769 C CA . LYS A 1 99 ? -9.258 10.534 0.771 1.00 83.56 99 LYS A CA 1
ATOM 770 C C . LYS A 1 99 ? -9.890 9.530 1.748 1.00 83.56 99 LYS A C 1
ATOM 772 O O . LYS A 1 99 ? -10.349 8.498 1.296 1.00 83.56 99 LYS A O 1
ATOM 777 N N . GLY A 1 100 ? -9.935 9.781 3.056 1.00 84.19 100 GLY A N 1
ATOM 778 C CA . GLY A 1 100 ? -10.461 8.803 4.026 1.00 84.19 100 GLY A CA 1
ATOM 779 C C . GLY A 1 100 ? -9.393 7.914 4.682 1.00 84.19 100 GLY A C 1
ATOM 780 O O . GLY A 1 100 ? -9.620 7.373 5.766 1.00 84.19 100 GLY A O 1
ATOM 781 N N . TYR A 1 101 ? -8.220 7.743 4.060 1.00 91.25 101 TYR A N 1
ATOM 782 C CA . TYR A 1 101 ? -7.142 6.930 4.632 1.00 91.25 101 TYR A CA 1
ATOM 783 C C . TYR A 1 101 ? -6.513 7.588 5.869 1.00 91.25 101 TYR A C 1
ATOM 785 O O . TYR A 1 101 ? -6.223 6.904 6.855 1.00 91.25 101 TYR A O 1
ATOM 793 N N . GLU A 1 102 ? -6.329 8.909 5.841 1.00 90.62 102 GLU A N 1
ATOM 794 C CA . GLU A 1 102 ? -5.759 9.668 6.959 1.00 90.62 102 GLU A CA 1
ATOM 795 C C . GLU A 1 102 ? -6.628 9.544 8.220 1.00 90.62 102 GLU A C 1
ATOM 797 O O . GLU A 1 102 ? -6.118 9.320 9.319 1.00 90.62 102 GLU A O 1
ATOM 802 N N . GLU A 1 103 ? -7.953 9.589 8.076 1.00 91.81 103 GLU A N 1
ATOM 803 C CA . GLU A 1 103 ? -8.891 9.418 9.182 1.00 91.81 103 GLU A CA 1
ATOM 804 C C . GLU A 1 103 ? -8.786 8.019 9.809 1.00 91.81 103 GLU A C 1
ATOM 806 O O . GLU A 1 103 ? -8.782 7.883 11.037 1.00 91.81 103 GLU A O 1
ATOM 811 N N . LEU A 1 104 ? -8.632 6.970 8.990 1.00 92.31 104 LEU A N 1
ATOM 812 C CA . LEU A 1 104 ? -8.399 5.605 9.477 1.00 92.31 104 LEU A CA 1
ATOM 813 C C . LEU A 1 104 ? -7.078 5.492 10.241 1.00 92.31 104 LEU A C 1
ATOM 815 O O . LEU A 1 104 ? -7.004 4.797 11.262 1.00 92.31 104 LEU A O 1
ATOM 819 N N . PHE A 1 105 ? -6.031 6.152 9.746 1.00 92.19 105 PHE A N 1
ATOM 820 C CA . PHE A 1 105 ? -4.726 6.164 10.391 1.00 92.19 105 PHE A CA 1
ATOM 821 C C . PHE A 1 105 ? -4.774 6.881 11.743 1.00 92.19 105 PHE A C 1
ATOM 823 O O . PHE A 1 105 ? -4.358 6.313 12.755 1.00 92.19 105 PHE A O 1
ATOM 830 N N . ASN A 1 106 ? -5.380 8.066 11.793 1.00 92.06 106 ASN A N 1
ATOM 831 C CA . ASN A 1 106 ? -5.553 8.828 13.027 1.00 92.06 106 ASN A CA 1
ATOM 832 C C . ASN A 1 106 ? -6.374 8.049 14.065 1.00 92.06 106 ASN A C 1
ATOM 834 O O . ASN A 1 106 ? -5.994 7.987 15.236 1.00 92.06 106 ASN A O 1
ATOM 838 N N . ALA A 1 107 ? -7.439 7.362 13.642 1.00 92.00 107 ALA A N 1
ATOM 839 C CA . ALA A 1 107 ? -8.220 6.502 14.529 1.00 92.00 107 ALA A CA 1
ATOM 840 C C . ALA A 1 107 ? -7.398 5.324 15.088 1.00 92.00 107 ALA A C 1
ATOM 842 O O . ALA A 1 107 ? -7.579 4.931 16.245 1.00 92.00 107 ALA A O 1
ATOM 843 N N . ARG A 1 108 ? -6.480 4.747 14.298 1.00 92.44 108 ARG A N 1
ATOM 844 C CA . ARG A 1 108 ? -5.553 3.706 14.776 1.00 92.44 108 ARG A CA 1
ATOM 845 C C . ARG A 1 108 ? -4.578 4.263 15.814 1.00 92.44 108 ARG A C 1
ATOM 847 O O . ARG A 1 108 ? -4.417 3.635 16.860 1.00 92.44 108 ARG A O 1
ATOM 854 N N . LEU A 1 109 ? -3.965 5.417 15.547 1.00 93.06 109 LEU A N 1
ATOM 855 C CA . LEU A 1 109 ? -3.023 6.054 16.471 1.00 93.06 109 LEU A CA 1
ATOM 856 C C . LEU A 1 109 ? -3.688 6.397 17.806 1.00 93.06 109 LEU A C 1
ATOM 858 O O . LEU A 1 109 ? -3.154 6.062 18.859 1.00 93.06 109 LEU A O 1
ATOM 862 N N . GLN A 1 110 ? -4.891 6.974 17.778 1.00 94.06 110 GLN A N 1
ATOM 863 C CA . GLN A 1 110 ? -5.653 7.282 18.991 1.00 94.06 110 GLN A CA 1
ATOM 864 C C . GLN A 1 110 ? -5.923 6.032 19.837 1.00 94.06 110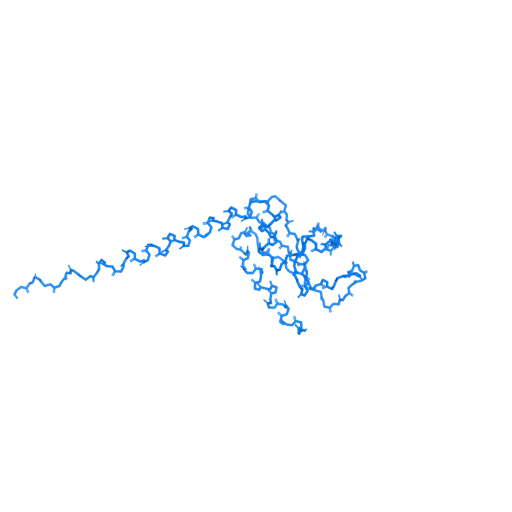 GLN A C 1
ATOM 866 O O . GLN A 1 110 ? -5.744 6.060 21.053 1.00 94.06 110 GLN A O 1
ATOM 871 N N . LYS A 1 111 ? -6.289 4.905 19.210 1.00 92.12 111 LYS A N 1
ATOM 872 C CA . LYS A 1 111 ? -6.479 3.631 19.925 1.00 92.12 111 LYS A CA 1
ATOM 873 C C . LYS A 1 111 ? -5.188 3.122 20.564 1.00 92.12 111 LYS A C 1
ATOM 875 O O . LYS A 1 111 ? -5.233 2.617 21.681 1.00 92.12 111 LYS A O 1
ATOM 880 N N . GLN A 1 112 ? -4.054 3.246 19.875 1.00 92.38 112 GLN A N 1
ATOM 881 C CA . GLN A 1 112 ? -2.755 2.836 20.414 1.00 92.38 112 GLN A CA 1
ATOM 882 C C . GLN A 1 112 ? -2.320 3.723 21.586 1.00 92.38 112 GLN A C 1
ATOM 884 O O . GLN A 1 112 ? -1.878 3.200 22.604 1.00 92.38 112 GLN A O 1
ATOM 889 N N . LEU A 1 113 ? -2.513 5.039 21.480 1.00 92.94 113 LEU A N 1
ATOM 890 C CA . LEU A 1 113 ? -2.224 5.986 22.559 1.00 92.94 113 LEU A CA 1
ATOM 891 C C . LEU A 1 113 ? -3.070 5.702 23.806 1.00 92.94 113 LEU A C 1
ATOM 893 O O . LEU A 1 113 ? -2.528 5.617 24.905 1.00 92.94 113 LEU A O 1
ATOM 897 N N . LEU A 1 114 ? -4.377 5.477 23.640 1.00 93.00 114 LEU A N 1
ATOM 898 C CA . LEU A 1 114 ? -5.263 5.114 24.751 1.00 93.00 114 LEU A CA 1
ATOM 899 C C . LEU A 1 114 ? -4.859 3.783 25.400 1.00 93.00 114 LEU A C 1
ATOM 901 O O . LEU A 1 114 ? -4.890 3.665 26.623 1.00 93.00 114 LEU A O 1
ATOM 905 N N . ALA A 1 115 ? -4.463 2.787 24.602 1.00 90.69 115 ALA A N 1
ATOM 906 C CA . ALA A 1 115 ? -4.008 1.501 25.124 1.00 90.69 115 ALA A CA 1
ATOM 907 C C . ALA A 1 115 ? -2.742 1.648 25.985 1.00 90.69 115 ALA A C 1
ATOM 909 O O . ALA A 1 115 ? -2.671 1.055 27.059 1.00 90.69 115 ALA A O 1
ATOM 910 N N . LEU A 1 116 ? -1.783 2.475 25.553 1.00 91.06 116 LEU A N 1
ATOM 911 C CA . LEU A 1 116 ? -0.560 2.751 26.314 1.00 91.06 116 LEU A CA 1
ATOM 912 C C . LEU A 1 116 ? -0.859 3.469 27.641 1.00 91.06 116 LEU A C 1
ATOM 914 O O . LEU A 1 116 ? -0.373 3.050 28.691 1.00 91.06 116 LEU A O 1
ATOM 918 N N . GLN A 1 117 ? -1.741 4.471 27.624 1.00 87.31 117 GLN A N 1
ATOM 919 C CA . GLN A 1 117 ? -2.164 5.181 28.840 1.00 87.31 117 GLN A CA 1
ATOM 920 C C . GLN A 1 117 ? -2.844 4.251 29.859 1.00 87.31 117 GLN A C 1
ATOM 922 O O . GLN A 1 117 ? -2.641 4.380 31.066 1.00 87.31 117 GLN A O 1
ATOM 927 N N . GLN A 1 118 ? -3.630 3.276 29.391 1.00 81.62 118 GLN A N 1
ATOM 928 C CA . GLN A 1 118 ? -4.267 2.284 30.263 1.00 81.62 118 GLN A CA 1
ATOM 929 C C . GLN A 1 118 ? -3.270 1.284 30.858 1.00 81.62 118 GLN A C 1
ATOM 931 O O . GLN A 1 118 ? -3.495 0.792 31.963 1.00 81.62 118 GLN A O 1
ATOM 936 N N . THR A 1 119 ? -2.181 0.970 30.151 1.00 73.69 119 THR A N 1
ATOM 937 C CA . THR A 1 119 ? -1.123 0.103 30.686 1.00 73.69 119 THR A CA 1
ATOM 938 C C . THR A 1 119 ? -0.258 0.806 31.729 1.00 73.69 119 THR A C 1
ATOM 940 O O . THR A 1 119 ? 0.142 0.162 32.694 1.00 73.69 119 THR A O 1
ATOM 943 N N . GLU A 1 120 ? -0.040 2.117 31.602 1.00 61.97 120 GLU A N 1
ATOM 944 C CA . GLU A 1 120 ? 0.687 2.908 32.606 1.00 61.97 120 GLU A CA 1
ATOM 945 C C . GLU A 1 120 ? -0.143 3.117 33.883 1.00 61.97 120 GLU A C 1
ATOM 947 O O . GLU A 1 120 ? 0.377 2.984 34.987 1.00 61.97 120 GLU A O 1
ATOM 952 N N . GLY A 1 121 ? -1.461 3.321 33.765 1.00 54.78 121 GLY A N 1
ATOM 953 C CA . GLY A 1 121 ? -2.359 3.472 34.921 1.00 54.78 121 GLY A CA 1
ATOM 954 C C . GLY A 1 121 ? -2.631 2.193 35.729 1.00 54.78 121 GLY A C 1
ATOM 955 O O . GLY A 1 121 ? -3.307 2.254 36.754 1.00 54.78 121 GLY A O 1
ATOM 956 N N . LYS A 1 122 ? -2.138 1.028 35.286 1.00 51.44 122 LYS A N 1
ATOM 957 C CA . LYS A 1 122 ? -2.343 -0.273 35.955 1.00 51.44 122 LYS A CA 1
ATOM 958 C C . LYS A 1 122 ? -1.130 -0.742 36.772 1.00 51.44 122 LYS A C 1
ATOM 960 O O . LYS A 1 122 ? -1.212 -1.789 37.407 1.00 51.44 122 LYS A O 1
ATOM 965 N N . GLY A 1 123 ? -0.031 0.017 36.761 1.00 49.06 123 GLY A N 1
ATOM 966 C CA . GLY A 1 123 ? 1.211 -0.309 37.471 1.00 49.06 123 GLY A CA 1
ATOM 967 C C . GLY A 1 123 ? 1.227 0.010 38.972 1.00 49.06 123 GLY A C 1
ATOM 968 O O . GLY A 1 123 ? 2.094 -0.507 39.665 1.00 49.06 123 GLY A O 1
ATOM 969 N N . ASP A 1 124 ? 0.274 0.798 39.486 1.00 49.44 124 ASP A N 1
ATOM 970 C CA . ASP A 1 124 ? 0.294 1.307 40.875 1.00 49.44 124 ASP A CA 1
ATOM 971 C C . ASP A 1 124 ? -0.794 0.725 41.801 1.00 49.44 124 ASP A C 1
ATOM 973 O O . ASP A 1 124 ? -0.901 1.114 42.962 1.00 49.44 124 ASP A O 1
ATOM 977 N N . ALA A 1 125 ? -1.616 -0.218 41.331 1.00 52.84 125 ALA A N 1
ATOM 978 C CA . ALA A 1 125 ? -2.754 -0.726 42.110 1.00 52.84 125 ALA A CA 1
ATOM 979 C C . ALA A 1 125 ? -2.490 -2.031 42.896 1.00 52.84 125 ALA A C 1
ATOM 981 O O . ALA A 1 125 ? -3.431 -2.557 43.483 1.00 52.84 125 ALA A O 1
ATOM 982 N N . ASP A 1 126 ? -1.258 -2.559 42.925 1.00 48.97 126 ASP A N 1
ATOM 983 C CA . ASP A 1 126 ? -0.960 -3.876 43.532 1.00 48.97 126 ASP A CA 1
ATOM 984 C C . ASP A 1 126 ? 0.251 -3.873 44.490 1.00 48.97 126 ASP A C 1
ATOM 986 O O . ASP A 1 126 ? 1.015 -4.831 44.574 1.00 48.97 126 ASP A O 1
ATOM 990 N N . VAL A 1 127 ? 0.448 -2.783 45.241 1.00 51.81 127 VAL A N 1
ATOM 991 C CA . VAL A 1 127 ? 1.372 -2.748 46.393 1.00 51.81 127 VAL A CA 1
ATOM 992 C C . VAL A 1 127 ? 0.657 -2.119 47.584 1.00 51.81 127 VAL A C 1
ATOM 994 O O . VAL A 1 127 ? 0.930 -0.989 47.978 1.00 51.81 127 VAL A O 1
ATOM 997 N N . GLY A 1 128 ? -0.321 -2.826 48.144 1.00 51.09 128 GLY A N 1
ATOM 998 C CA . GLY A 1 128 ? -1.110 -2.236 49.220 1.00 51.09 128 GLY A CA 1
ATOM 999 C C . GLY A 1 128 ? -2.046 -3.157 49.979 1.00 51.09 128 GLY A C 1
ATOM 1000 O O . GLY A 1 128 ? -3.068 -2.665 50.426 1.00 51.09 128 GLY A O 1
ATOM 1001 N N . ASP A 1 129 ? -1.748 -4.449 50.151 1.00 52.25 129 ASP A N 1
ATOM 1002 C CA . ASP A 1 129 ? -2.471 -5.228 51.170 1.00 52.25 129 ASP A CA 1
ATOM 1003 C C . ASP A 1 129 ? -1.677 -6.443 51.672 1.00 52.25 129 ASP A C 1
ATOM 1005 O O . ASP A 1 129 ? -1.923 -7.598 51.318 1.00 52.25 129 ASP A O 1
ATOM 1009 N N . ARG A 1 130 ? -0.633 -6.192 52.472 1.00 53.31 130 ARG A N 1
ATOM 1010 C CA . ARG A 1 130 ? 0.022 -7.270 53.229 1.00 53.31 130 ARG A CA 1
ATOM 1011 C C . ARG A 1 130 ? 0.716 -6.789 54.499 1.00 53.31 130 ARG A C 1
ATOM 1013 O O . ARG A 1 130 ? 1.905 -7.015 54.671 1.00 53.31 130 ARG A O 1
ATOM 1020 N N . ALA A 1 131 ? -0.023 -6.150 55.404 1.00 52.75 131 ALA A N 1
ATOM 1021 C CA . ALA A 1 131 ? 0.384 -6.052 56.810 1.00 52.75 131 ALA A CA 1
ATOM 1022 C C . ALA A 1 131 ? -0.786 -5.612 57.702 1.00 52.75 131 ALA A C 1
ATOM 1024 O O . ALA A 1 131 ? -0.840 -4.478 58.165 1.00 52.75 131 ALA A O 1
ATOM 1025 N N . SER A 1 132 ? -1.734 -6.510 57.954 1.00 54.50 132 SER A N 1
ATOM 1026 C CA . SER A 1 132 ? -2.625 -6.418 59.117 1.00 54.50 132 SER A CA 1
ATOM 1027 C C . SER A 1 132 ? -3.184 -7.795 59.425 1.00 54.50 132 SER A C 1
ATOM 1029 O O . SER A 1 132 ? -4.334 -8.062 59.123 1.00 54.50 132 SER A O 1
ATOM 1031 N N . LEU A 1 133 ? -2.365 -8.680 59.994 1.00 52.12 133 LEU A N 1
ATOM 1032 C CA . LEU A 1 133 ? -2.853 -9.836 60.745 1.00 52.12 133 LEU A CA 1
ATOM 1033 C C . LEU A 1 133 ? -1.774 -10.281 61.747 1.00 52.12 133 LEU A C 1
ATOM 1035 O O . LEU A 1 133 ? -0.829 -10.968 61.368 1.00 52.12 133 LEU A O 1
ATOM 1039 N N . SER A 1 134 ? -2.057 -9.982 63.021 1.00 49.19 134 SER A N 1
ATOM 1040 C CA . SER A 1 134 ? -1.519 -10.571 64.271 1.00 49.19 134 SER A CA 1
ATOM 1041 C C . SER A 1 134 ? -0.145 -10.116 64.759 1.00 49.19 134 SER A C 1
ATOM 1043 O O . SER A 1 134 ? 0.872 -10.466 64.127 1.00 49.19 134 SER A O 1
#

Organism: NCBI:txid641309

Sequence (134 aa):
MNAEAVKEEIDASVSDVKFACESKPKIQYFEKERDWMKSHRVQAVVSVQVKGLEEMQCAACFPFGYALVKCTEDGKFDVNLKDSDIHESLHGLLCAKAKGYEELFNARLQKQLLALQQTEGKGDADVGDRASLS

Foldseek 3Di:
DDLVVLVVQVVVLLVVLVLQAPDRKDKAADPDDDPLNVPFPQGIKIWGHGPPDPDIWIWGDGPQFIATWDDDPVRDTDPPDDPVRGDRGPLVNCVVPVPPSVVSVVVVVVVVVVVVVVVVVVPPPPDDDDDDDD